Protein AF-A0A7X7EQG2-F1 (afdb_monomer_lite)

Foldseek 3Di:
DDDDDDDDPPDDPDDDPPDPPPPDDQLADPVLVVVQDAPPDAPVNNCVRGNAAPDDPDPQWGWHDDPQKIKIFGADPVRGTHKIWIAGNVVRDIDIPPPPDDDD

pLDDT: mean 84.67, std 19.02, range [42.72, 98.25]

Radius of gyration: 25.6 Å; chains: 1; bounding box: 85×48×46 Å

Secondary structure (DSSP, 8-state):
-------------------S---------HHHHHTS-TTT-BHHHHHHHH-S-SEEEETTEEEEEETTEEEEEEE-TTSBEEEEEEEETTT--EEEESTT----

Sequence (104 aa):
MFKKMMSGCLGLSLSLIVSVLIGCQNKFTYQRFEMVQVGCADKEEVKMTLGNPSEKPFKDLWWYYDNDATAKIYFDEKDTVKAKKWIDERTGEITCEPEGWIEE

Structure (mmCIF, N/CA/C/O backbone):
data_AF-A0A7X7EQG2-F1
#
_entry.id   AF-A0A7X7EQG2-F1
#
loop_
_atom_site.group_PDB
_atom_site.id
_atom_site.type_symbol
_atom_site.label_atom_id
_atom_site.label_alt_id
_atom_site.label_comp_id
_atom_site.label_asym_id
_atom_site.label_entity_id
_atom_site.label_seq_id
_atom_site.pdbx_PDB_ins_code
_atom_site.Cartn_x
_atom_site.Cartn_y
_atom_site.Cartn_z
_atom_site.occupancy
_atom_site.B_iso_or_equiv
_atom_site.auth_seq_id
_atom_site.auth_comp_id
_atom_site.auth_asym_id
_atom_site.auth_atom_id
_atom_site.pdbx_PDB_model_num
ATOM 1 N N . MET A 1 1 ? 72.033 -36.007 30.078 1.00 42.72 1 MET A N 1
ATOM 2 C CA . MET A 1 1 ? 71.961 -35.658 28.643 1.00 42.72 1 MET A CA 1
ATOM 3 C C . MET A 1 1 ? 70.606 -36.132 28.116 1.00 42.72 1 MET A C 1
ATOM 5 O O . MET A 1 1 ? 70.487 -37.274 27.706 1.00 42.72 1 MET A O 1
ATOM 9 N N . PHE A 1 2 ? 69.564 -35.301 28.229 1.00 45.09 2 PHE A N 1
ATOM 10 C CA . PHE A 1 2 ? 68.220 -35.597 27.712 1.00 45.09 2 PHE A CA 1
ATOM 11 C C . PHE A 1 2 ? 67.943 -34.667 26.531 1.00 45.09 2 PHE A C 1
ATOM 13 O O . PHE A 1 2 ? 68.101 -33.454 26.633 1.00 45.09 2 PHE A O 1
ATOM 20 N N . LYS A 1 3 ? 67.619 -35.273 25.390 1.00 43.31 3 LYS A N 1
ATOM 21 C CA . LYS A 1 3 ? 67.420 -34.646 24.083 1.00 43.31 3 LYS A CA 1
ATOM 22 C C . LYS A 1 3 ? 65.983 -34.931 23.635 1.00 43.31 3 LYS A C 1
ATOM 24 O O . LYS A 1 3 ? 65.515 -36.045 23.851 1.00 43.31 3 LYS A O 1
ATOM 29 N N . LYS A 1 4 ? 65.405 -33.957 22.916 1.00 47.53 4 LYS A N 1
ATOM 30 C CA . LYS A 1 4 ? 64.096 -33.884 22.215 1.00 47.53 4 LYS A CA 1
ATOM 31 C C . LYS A 1 4 ? 63.017 -33.129 23.009 1.00 47.53 4 LYS A C 1
ATOM 33 O O . LYS A 1 4 ? 62.570 -33.632 24.025 1.00 47.53 4 LYS A O 1
ATOM 38 N N . MET A 1 5 ? 62.690 -31.860 22.735 1.00 45.56 5 MET A N 1
ATOM 39 C CA . MET A 1 5 ? 62.362 -31.101 21.501 1.00 45.56 5 MET A CA 1
ATOM 40 C C . MET A 1 5 ? 60.855 -31.110 21.194 1.00 45.56 5 MET A C 1
ATOM 42 O O . MET A 1 5 ? 60.230 -32.160 21.095 1.00 45.56 5 MET A O 1
ATOM 46 N N . MET A 1 6 ? 60.334 -29.884 21.091 1.00 52.78 6 MET A N 1
ATOM 47 C CA . MET A 1 6 ? 58.953 -29.450 20.878 1.00 52.78 6 MET A CA 1
ATOM 48 C C . MET A 1 6 ? 58.232 -30.096 19.683 1.00 52.78 6 MET A C 1
ATOM 50 O O . MET A 1 6 ? 58.774 -30.218 18.588 1.00 52.78 6 MET A O 1
ATOM 54 N N . SER A 1 7 ? 56.947 -30.372 19.886 1.00 53.34 7 SER A N 1
ATOM 55 C CA . SER A 1 7 ? 55.858 -30.352 18.897 1.00 53.34 7 SER A CA 1
ATOM 56 C C . SER A 1 7 ? 54.616 -29.999 19.718 1.00 53.34 7 SER A C 1
ATOM 58 O O . SER A 1 7 ? 54.306 -30.700 20.668 1.00 53.34 7 SER A O 1
ATOM 60 N N . GLY A 1 8 ? 53.962 -28.852 19.568 1.00 48.72 8 GLY A N 1
ATOM 61 C CA . GLY A 1 8 ? 53.531 -28.250 18.313 1.00 48.72 8 GLY A CA 1
ATOM 62 C C . GLY A 1 8 ? 52.018 -28.433 18.156 1.00 48.72 8 GLY A C 1
ATOM 63 O O . GLY A 1 8 ? 51.572 -28.853 17.101 1.00 48.72 8 GLY A O 1
ATOM 64 N N . CYS A 1 9 ? 51.227 -28.163 19.202 1.00 48.03 9 CYS A N 1
ATOM 65 C CA . CYS A 1 9 ? 49.764 -28.134 19.110 1.00 48.03 9 CYS A CA 1
ATOM 66 C C . CYS A 1 9 ? 49.297 -26.713 18.764 1.00 48.03 9 CYS A C 1
ATOM 68 O O . CYS A 1 9 ? 48.709 -26.018 19.586 1.00 48.03 9 CYS A O 1
ATOM 70 N N . LEU A 1 10 ? 49.587 -26.273 17.537 1.00 54.03 10 LEU A N 1
ATOM 71 C CA . LEU A 1 10 ? 48.861 -25.182 16.880 1.00 54.03 10 LEU A CA 1
ATOM 72 C C . LEU A 1 10 ? 47.525 -25.760 16.393 1.00 54.03 10 LEU A C 1
ATOM 74 O O . LEU A 1 10 ? 47.373 -26.159 15.241 1.00 54.03 10 LEU A O 1
ATOM 78 N N . GLY A 1 11 ? 46.589 -25.907 17.331 1.00 54.28 11 GLY A N 1
ATOM 79 C CA . GLY A 1 11 ? 45.231 -26.365 17.068 1.00 54.28 11 GLY A CA 1
ATOM 80 C C . GLY A 1 11 ? 44.376 -25.226 16.521 1.00 54.28 11 GLY A C 1
ATOM 81 O O . GLY A 1 11 ? 44.176 -24.222 17.198 1.00 54.28 11 GLY A O 1
ATOM 82 N N . LEU A 1 12 ? 43.904 -25.406 15.289 1.00 54.03 12 LEU A N 1
ATOM 83 C CA . LEU A 1 12 ? 42.953 -24.571 14.562 1.00 54.03 12 LEU A CA 1
ATOM 84 C C . LEU A 1 12 ? 41.761 -24.105 15.422 1.00 54.03 12 LEU A C 1
ATOM 86 O O . LEU A 1 12 ? 40.986 -24.924 15.906 1.00 54.03 12 LEU A O 1
ATOM 90 N N . SER A 1 13 ? 41.514 -22.797 15.451 1.00 53.19 13 SER A N 1
ATOM 91 C CA . SER A 1 13 ? 40.184 -22.220 15.697 1.00 53.19 13 SER A CA 1
ATOM 92 C C . SER A 1 13 ? 39.869 -21.152 14.645 1.00 53.19 13 SER A C 1
ATOM 94 O O . SER A 1 13 ? 39.537 -20.007 14.929 1.00 53.19 13 SER A O 1
ATOM 96 N N . LEU A 1 14 ? 39.993 -21.553 13.380 1.00 62.56 14 LEU A N 1
ATOM 97 C CA . LEU A 1 14 ? 39.385 -20.872 12.244 1.00 62.56 14 LEU A CA 1
ATOM 98 C C . LEU A 1 14 ? 38.012 -21.514 12.018 1.00 62.56 14 LEU A C 1
ATOM 100 O O . LEU A 1 14 ? 37.985 -22.668 11.599 1.00 62.56 14 LEU A O 1
ATOM 104 N N . SER A 1 15 ? 36.906 -20.810 12.295 1.00 53.28 15 SER A N 1
ATOM 105 C CA . SER A 1 15 ? 35.675 -20.868 11.476 1.00 53.28 15 SER A CA 1
ATOM 106 C C . SER A 1 15 ? 34.533 -19.979 11.984 1.00 53.28 15 SER A C 1
ATOM 108 O O . SER A 1 15 ? 34.056 -20.126 13.103 1.00 53.28 15 SER A O 1
ATOM 110 N N . LEU A 1 16 ? 34.046 -19.160 11.046 1.00 56.12 16 LEU A N 1
ATOM 111 C CA . LEU A 1 16 ? 32.666 -18.695 10.869 1.00 56.12 16 LEU A CA 1
ATOM 112 C C . LEU A 1 16 ? 32.063 -17.740 11.914 1.00 56.12 16 LEU A C 1
ATOM 114 O O . LEU A 1 16 ? 31.174 -18.091 12.682 1.00 56.12 16 LEU A O 1
ATOM 118 N N . ILE A 1 17 ? 32.395 -16.455 11.774 1.00 56.59 17 ILE A N 1
ATOM 119 C CA . ILE A 1 17 ? 31.393 -15.387 11.917 1.00 56.59 17 ILE A CA 1
ATOM 120 C C . ILE A 1 17 ? 31.129 -14.860 10.503 1.00 56.59 17 ILE A C 1
ATOM 122 O O . ILE A 1 17 ? 31.650 -13.833 10.082 1.00 56.59 17 ILE A O 1
ATOM 126 N N . VAL A 1 18 ? 30.386 -15.636 9.718 1.00 60.16 18 VAL A N 1
ATOM 127 C CA . VAL A 1 18 ? 29.826 -15.205 8.432 1.00 60.16 18 VAL A CA 1
ATOM 128 C C . VAL A 1 18 ? 28.318 -15.349 8.575 1.00 60.16 18 VAL A C 1
ATOM 130 O O . VAL A 1 18 ? 27.864 -16.417 8.980 1.00 60.16 18 VAL A O 1
ATOM 133 N N . SER A 1 19 ? 27.581 -14.292 8.212 1.00 52.56 19 SER A N 1
ATOM 134 C CA . SER A 1 19 ? 26.112 -14.210 8.028 1.00 52.56 19 SER A CA 1
ATOM 135 C C . SER A 1 19 ? 25.327 -13.312 9.003 1.00 52.56 19 SER A C 1
ATOM 137 O O . SER A 1 19 ? 24.279 -13.708 9.494 1.00 52.56 19 SER A O 1
ATOM 139 N N . VAL A 1 20 ? 25.750 -12.058 9.216 1.00 51.88 20 VAL A N 1
ATOM 140 C CA . VAL A 1 20 ? 24.811 -10.973 9.619 1.00 51.88 20 VAL A CA 1
ATOM 141 C C . VAL A 1 20 ? 24.864 -9.806 8.622 1.00 51.88 20 VAL A C 1
ATOM 143 O O . VAL A 1 20 ? 24.696 -8.643 8.960 1.00 51.88 20 VAL A O 1
ATOM 146 N N . LEU A 1 21 ? 25.122 -10.129 7.354 1.00 48.31 21 LEU A N 1
ATOM 147 C CA . LEU A 1 21 ? 25.011 -9.201 6.227 1.00 48.31 21 LEU A CA 1
ATOM 148 C C . LEU A 1 21 ? 24.022 -9.738 5.187 1.00 48.31 21 LEU A C 1
ATOM 150 O O . LEU A 1 21 ? 24.215 -9.561 3.988 1.00 48.31 21 LEU A O 1
ATOM 154 N N . ILE A 1 22 ? 22.929 -10.364 5.635 1.00 53.31 22 ILE A N 1
ATOM 155 C CA . ILE A 1 22 ? 21.700 -10.336 4.834 1.00 53.31 22 ILE A CA 1
ATOM 156 C C . ILE A 1 22 ? 21.164 -8.921 5.039 1.00 53.31 22 ILE A C 1
ATOM 158 O O . ILE A 1 22 ? 20.348 -8.662 5.921 1.00 53.31 22 ILE A O 1
ATOM 162 N N . GLY A 1 23 ? 21.801 -7.984 4.332 1.00 50.44 23 GLY A N 1
ATOM 163 C CA . GLY A 1 23 ? 21.489 -6.568 4.377 1.00 50.44 23 GLY A CA 1
ATOM 164 C C . GLY A 1 23 ? 19.996 -6.378 4.189 1.00 50.44 23 GLY A C 1
ATOM 165 O O . GLY A 1 23 ? 19.378 -7.167 3.479 1.00 50.44 23 GLY A O 1
ATOM 166 N N . CYS A 1 24 ? 19.457 -5.368 4.872 1.00 55.69 24 CYS A N 1
ATOM 167 C CA . CYS A 1 24 ? 18.097 -4.855 4.767 1.00 55.69 24 CYS A CA 1
ATOM 168 C C . CYS A 1 24 ? 17.546 -5.001 3.344 1.00 55.69 24 CYS A C 1
ATOM 170 O O . CYS A 1 24 ? 17.660 -4.091 2.526 1.00 55.69 24 CYS A O 1
ATOM 172 N N . GLN A 1 25 ? 16.989 -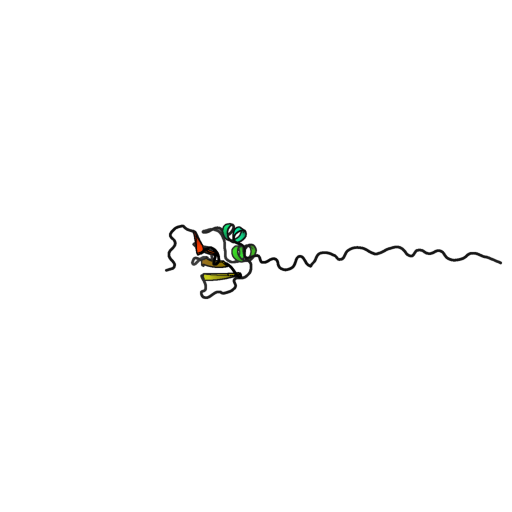6.169 3.035 1.00 65.38 25 GLN A N 1
ATOM 173 C CA . GLN A 1 25 ? 16.371 -6.411 1.750 1.00 65.38 25 GLN A CA 1
ATOM 174 C C . GLN A 1 25 ? 15.135 -5.523 1.737 1.00 65.38 25 GLN A C 1
ATOM 176 O O . GLN A 1 25 ? 14.392 -5.509 2.726 1.00 65.38 25 GLN A O 1
ATOM 181 N N . ASN A 1 26 ? 14.955 -4.741 0.671 1.00 76.38 26 ASN A N 1
ATOM 182 C CA . ASN A 1 26 ? 13.805 -3.858 0.561 1.00 76.38 26 ASN A CA 1
ATOM 183 C C . ASN A 1 26 ? 12.535 -4.714 0.693 1.00 76.38 26 ASN A C 1
ATOM 185 O O . ASN A 1 26 ? 12.269 -5.579 -0.141 1.00 76.38 26 ASN A O 1
ATOM 189 N N . LYS A 1 27 ? 11.802 -4.544 1.799 1.00 87.25 27 LYS A N 1
ATOM 190 C CA . LYS A 1 27 ? 10.558 -5.282 2.051 1.00 87.25 27 LYS A CA 1
ATOM 191 C C . LYS A 1 27 ? 9.428 -4.780 1.156 1.00 87.25 27 LYS A C 1
ATOM 193 O O . LYS A 1 27 ? 8.419 -5.464 1.022 1.00 87.25 27 LYS A O 1
ATOM 198 N N . PHE A 1 28 ? 9.577 -3.606 0.558 1.00 94.50 28 PHE A N 1
ATOM 199 C CA . PHE A 1 28 ? 8.571 -3.050 -0.316 1.00 94.50 28 PHE A CA 1
ATOM 200 C C . PHE A 1 28 ? 8.709 -3.653 -1.722 1.00 94.50 28 PHE A C 1
ATOM 202 O O . PHE A 1 28 ? 9.548 -3.240 -2.513 1.00 94.50 28 PHE A O 1
ATOM 209 N N . THR A 1 29 ? 7.913 -4.687 -2.005 1.00 95.31 29 THR A N 1
ATOM 210 C CA . THR A 1 29 ? 7.807 -5.339 -3.321 1.00 95.31 29 THR A CA 1
ATOM 211 C C . THR A 1 29 ? 6.341 -5.627 -3.645 1.00 95.31 29 THR A C 1
ATOM 213 O O . THR A 1 29 ? 5.539 -5.802 -2.725 1.00 95.31 29 THR A O 1
ATOM 216 N N . TYR A 1 30 ? 5.988 -5.744 -4.933 1.00 95.75 30 TYR A N 1
ATOM 217 C CA . TYR A 1 30 ? 4.611 -6.048 -5.357 1.00 95.75 30 TYR A CA 1
ATOM 218 C C . TYR A 1 30 ? 4.075 -7.343 -4.727 1.00 95.75 30 TYR A C 1
ATOM 220 O O . TYR A 1 30 ? 2.999 -7.361 -4.142 1.00 95.75 30 TYR A O 1
ATOM 228 N N . GLN A 1 31 ? 4.885 -8.403 -4.725 1.00 95.88 31 GLN A N 1
ATOM 229 C CA . GLN A 1 31 ? 4.521 -9.691 -4.122 1.00 95.88 31 GLN A CA 1
ATOM 230 C C . GLN A 1 31 ? 4.162 -9.560 -2.634 1.00 95.88 31 GLN A C 1
ATOM 232 O O . GLN A 1 31 ? 3.227 -10.192 -2.156 1.00 95.88 31 GLN A O 1
ATOM 237 N N . ARG A 1 32 ? 4.891 -8.727 -1.880 1.00 96.94 32 ARG A N 1
ATOM 238 C CA . ARG A 1 32 ? 4.585 -8.469 -0.465 1.00 96.94 32 ARG A CA 1
ATOM 239 C C . ARG A 1 32 ? 3.380 -7.542 -0.305 1.00 96.94 32 ARG A C 1
ATOM 241 O O . ARG A 1 32 ? 2.640 -7.684 0.660 1.00 96.94 32 ARG A O 1
ATOM 248 N N . PHE A 1 33 ? 3.150 -6.630 -1.245 1.00 97.44 33 PHE A N 1
ATOM 249 C CA . PHE A 1 33 ? 1.935 -5.815 -1.295 1.00 97.44 33 PHE A CA 1
ATOM 250 C C . PHE A 1 33 ? 0.678 -6.669 -1.494 1.00 97.44 33 PHE A C 1
ATOM 252 O O . PHE A 1 33 ? -0.322 -6.459 -0.803 1.00 97.44 33 PHE A O 1
ATOM 259 N N . GLU A 1 34 ? 0.728 -7.684 -2.355 1.00 97.31 34 GLU A N 1
ATOM 260 C CA . GLU A 1 34 ? -0.381 -8.627 -2.536 1.00 97.31 34 GLU A CA 1
ATOM 261 C C . GLU A 1 34 ? -0.706 -9.394 -1.246 1.00 97.31 34 GLU A C 1
ATOM 263 O O . GLU A 1 34 ? -1.875 -9.620 -0.944 1.00 97.31 34 GLU A O 1
ATOM 268 N N . MET A 1 35 ? 0.302 -9.700 -0.421 1.00 97.56 35 MET A N 1
ATOM 269 C CA . MET A 1 35 ? 0.106 -10.384 0.864 1.00 97.56 35 MET A CA 1
ATOM 270 C C . MET A 1 35 ? -0.646 -9.549 1.913 1.00 97.56 35 MET A C 1
ATOM 272 O O . MET A 1 35 ? -1.160 -10.119 2.875 1.00 97.56 35 MET A O 1
ATOM 276 N N . VAL A 1 36 ? -0.716 -8.221 1.767 1.00 97.81 36 VAL A N 1
ATOM 277 C CA . VAL A 1 36 ? -1.483 -7.366 2.685 1.00 97.81 36 VAL A CA 1
ATOM 278 C C . VAL A 1 36 ? -2.976 -7.578 2.439 1.00 97.81 36 VAL A C 1
ATOM 280 O O . VAL A 1 36 ? -3.501 -7.184 1.398 1.00 97.81 36 VAL A O 1
ATOM 283 N N . GLN A 1 37 ? -3.668 -8.189 3.400 1.00 97.38 37 GLN A N 1
ATOM 284 C CA . GLN A 1 37 ? -5.084 -8.532 3.268 1.00 97.38 37 GLN A CA 1
ATOM 285 C C . GLN A 1 37 ? -5.996 -7.372 3.674 1.00 97.38 37 GLN A C 1
ATOM 287 O O . GLN A 1 37 ? -5.996 -6.935 4.827 1.00 97.38 37 GLN A O 1
ATOM 292 N N . VAL A 1 38 ? -6.822 -6.913 2.734 1.00 97.69 38 VAL A N 1
ATOM 293 C CA . VAL A 1 38 ? -7.880 -5.934 3.005 1.00 97.69 38 VAL A CA 1
ATOM 294 C C . VAL A 1 38 ? -8.927 -6.541 3.947 1.00 97.69 38 VAL A C 1
ATOM 296 O O . VAL A 1 38 ? -9.352 -7.680 3.773 1.00 97.69 38 VAL A O 1
ATOM 299 N N . GLY A 1 39 ? -9.336 -5.778 4.957 1.00 96.62 39 GLY A N 1
ATOM 300 C CA . GLY A 1 39 ? -10.326 -6.149 5.967 1.00 96.62 39 GLY A CA 1
ATOM 301 C C . GLY A 1 39 ? -9.787 -6.998 7.121 1.00 96.62 39 GLY A C 1
ATOM 302 O O . GLY A 1 39 ? -10.547 -7.304 8.038 1.00 96.62 39 GLY A O 1
ATOM 303 N N . CYS A 1 40 ? -8.509 -7.388 7.094 1.00 94.56 40 CYS A N 1
ATOM 304 C CA . CYS A 1 40 ? -7.905 -8.222 8.137 1.00 94.56 40 CYS A CA 1
ATOM 305 C C . CYS A 1 40 ? -6.573 -7.675 8.643 1.00 94.56 40 CYS A C 1
ATOM 307 O O . CYS A 1 40 ? -6.370 -7.661 9.851 1.00 94.56 40 CYS A O 1
ATOM 309 N N . ALA A 1 41 ? -5.694 -7.223 7.742 1.00 95.75 41 ALA A N 1
ATOM 310 C CA . ALA A 1 41 ? -4.361 -6.792 8.132 1.00 95.75 41 ALA A CA 1
ATOM 311 C C . ALA A 1 41 ? -4.410 -5.502 8.960 1.00 95.75 41 ALA A C 1
ATOM 313 O O . ALA A 1 41 ? -5.048 -4.528 8.550 1.00 95.75 41 ALA A O 1
ATOM 314 N N . ASP A 1 42 ? -3.696 -5.466 10.080 1.00 98.06 42 ASP A N 1
ATOM 315 C CA . ASP A 1 42 ? -3.503 -4.246 10.862 1.00 98.06 42 ASP A CA 1
ATOM 316 C C . ASP A 1 42 ? -2.220 -3.484 10.473 1.00 98.06 42 ASP A C 1
ATOM 318 O O . ASP A 1 42 ? -1.407 -3.899 9.638 1.00 98.06 42 ASP A O 1
ATOM 322 N N . LYS A 1 43 ? -2.029 -2.312 11.086 1.00 98.00 43 LYS A N 1
ATOM 323 C CA . LYS A 1 43 ? -0.843 -1.465 10.884 1.00 98.00 43 LYS A CA 1
ATOM 324 C C . LYS A 1 43 ? 0.482 -2.172 11.164 1.00 98.00 43 LYS A C 1
ATOM 326 O O . LYS A 1 43 ? 1.481 -1.851 10.518 1.00 98.00 43 LYS A O 1
ATOM 331 N N . GLU A 1 44 ? 0.539 -3.059 12.147 1.00 97.69 44 GLU A N 1
ATOM 332 C CA . GLU A 1 44 ? 1.779 -3.739 12.496 1.00 97.69 44 GLU A CA 1
ATOM 333 C C . GLU A 1 44 ? 2.073 -4.876 11.517 1.00 97.69 44 GLU A C 1
ATOM 335 O O . GLU A 1 44 ? 3.195 -4.972 11.022 1.00 97.69 44 GLU A O 1
ATOM 340 N N . GLU A 1 45 ? 1.064 -5.649 11.124 1.00 97.75 45 GLU A N 1
ATOM 341 C CA . GLU A 1 45 ? 1.175 -6.668 10.076 1.00 97.75 45 GLU A CA 1
ATOM 342 C C . GLU A 1 45 ? 1.609 -6.064 8.734 1.00 97.75 45 GLU A C 1
ATOM 344 O O . GLU A 1 45 ? 2.493 -6.607 8.058 1.00 97.75 45 GLU A O 1
ATOM 349 N N . VAL A 1 46 ? 1.078 -4.889 8.374 1.00 97.81 46 VAL A N 1
ATOM 350 C CA . VAL A 1 46 ? 1.520 -4.144 7.185 1.00 97.81 46 VAL A CA 1
ATOM 351 C C . VAL A 1 46 ? 3.005 -3.790 7.289 1.00 97.81 46 VAL A C 1
ATOM 353 O O . VAL A 1 46 ? 3.745 -4.010 6.330 1.00 97.81 46 VAL A O 1
ATOM 356 N N . LYS A 1 47 ? 3.497 -3.324 8.447 1.00 96.94 47 LYS A N 1
ATOM 357 C CA . LYS A 1 47 ? 4.938 -3.057 8.624 1.00 96.94 47 LYS A CA 1
ATOM 358 C C . LYS A 1 47 ? 5.790 -4.317 8.599 1.00 96.94 47 LYS A C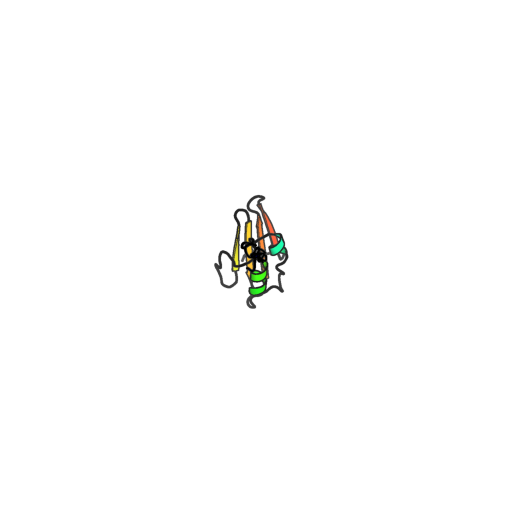 1
ATOM 360 O O . LYS A 1 47 ? 6.907 -4.301 8.075 1.00 96.94 47 LYS A O 1
ATOM 365 N N . MET A 1 48 ? 5.309 -5.412 9.181 1.00 95.62 48 MET A N 1
ATOM 366 C CA . MET A 1 48 ? 6.029 -6.682 9.141 1.00 95.62 48 MET A CA 1
ATOM 367 C C . MET A 1 48 ? 6.211 -7.146 7.692 1.00 95.62 48 MET A C 1
ATOM 369 O O . MET A 1 48 ? 7.306 -7.603 7.331 1.00 95.62 48 MET A O 1
ATOM 373 N N . THR A 1 49 ? 5.179 -6.931 6.872 1.00 96.31 49 THR A N 1
ATOM 374 C CA . THR A 1 49 ? 5.097 -7.332 5.465 1.00 96.31 49 THR A CA 1
ATOM 375 C C . THR A 1 49 ? 5.891 -6.411 4.536 1.00 96.31 49 THR A C 1
ATOM 377 O O . THR A 1 49 ? 6.800 -6.894 3.856 1.00 96.31 49 THR A O 1
ATOM 380 N N . LEU A 1 50 ? 5.599 -5.106 4.547 1.00 96.38 50 LEU A N 1
ATOM 381 C CA . LEU A 1 50 ? 6.125 -4.090 3.620 1.00 96.38 50 LEU A CA 1
ATOM 382 C C . LEU A 1 50 ? 7.295 -3.272 4.170 1.00 96.38 50 LEU A C 1
ATOM 384 O O . LEU A 1 50 ? 7.975 -2.581 3.418 1.00 96.38 50 LEU A O 1
ATOM 388 N N . GLY A 1 51 ? 7.561 -3.351 5.471 1.00 95.50 51 GLY A N 1
ATOM 389 C CA . GLY A 1 51 ? 8.492 -2.453 6.146 1.00 95.50 51 GLY A CA 1
ATOM 390 C C . GLY A 1 51 ? 7.837 -1.142 6.580 1.00 95.50 51 GLY A C 1
ATOM 391 O O . GLY A 1 51 ? 6.613 -0.987 6.589 1.00 95.50 51 GLY A O 1
ATOM 392 N N . ASN A 1 52 ? 8.669 -0.189 6.994 1.00 96.06 52 ASN A N 1
ATOM 393 C CA . ASN A 1 52 ? 8.179 1.124 7.399 1.00 96.06 52 ASN A CA 1
ATOM 394 C C . ASN A 1 52 ? 7.701 1.907 6.168 1.00 96.06 52 ASN A C 1
ATOM 396 O O . ASN A 1 52 ? 8.382 1.863 5.146 1.00 96.06 52 ASN A O 1
ATOM 400 N N . PRO A 1 53 ? 6.574 2.631 6.259 1.00 97.25 53 PRO A N 1
ATOM 401 C CA . PRO A 1 53 ? 6.151 3.503 5.175 1.00 97.25 53 PRO A CA 1
ATOM 402 C C . PRO A 1 53 ? 7.139 4.654 5.004 1.00 97.25 53 PRO A C 1
ATOM 404 O O . PRO A 1 53 ? 7.703 5.147 5.987 1.00 97.25 53 PRO A O 1
ATOM 407 N N . SER A 1 54 ? 7.303 5.086 3.759 1.00 97.19 54 SER A N 1
ATOM 408 C CA . SER A 1 54 ? 8.107 6.250 3.402 1.00 97.19 54 SER A CA 1
ATOM 409 C C . SER A 1 54 ? 7.470 7.527 3.948 1.00 97.19 54 SER A C 1
ATOM 411 O O . SER A 1 54 ? 8.160 8.363 4.525 1.00 97.19 54 SER A O 1
ATOM 413 N N . GLU A 1 55 ? 6.140 7.640 3.841 1.00 97.50 55 GLU A N 1
ATOM 414 C CA . GLU A 1 55 ? 5.381 8.787 4.342 1.00 97.50 55 GLU A CA 1
ATOM 415 C C . GLU A 1 55 ? 4.054 8.376 4.994 1.00 97.50 55 GLU A C 1
ATOM 417 O O . GLU A 1 55 ? 3.483 7.315 4.732 1.00 97.50 55 GLU A O 1
ATOM 422 N N . LYS A 1 56 ? 3.555 9.244 5.879 1.00 97.25 56 LYS A N 1
ATOM 423 C CA . LYS A 1 56 ? 2.266 9.097 6.571 1.00 97.25 56 LYS A CA 1
ATOM 424 C C . LYS A 1 56 ? 1.520 10.433 6.530 1.00 97.25 56 LYS A C 1
ATOM 426 O O . LYS A 1 56 ? 1.469 11.116 7.555 1.00 97.25 56 LYS A O 1
ATOM 431 N N . PRO A 1 57 ? 1.010 10.853 5.359 1.00 95.12 57 PRO A N 1
ATOM 432 C CA . PRO A 1 57 ? 0.370 12.162 5.212 1.00 95.12 57 PRO A CA 1
ATOM 433 C C . PRO A 1 57 ? -0.854 12.322 6.124 1.00 95.12 57 PRO A C 1
ATOM 435 O O . PRO A 1 57 ? -1.128 13.423 6.597 1.00 95.12 57 PRO A O 1
ATOM 438 N N . PHE A 1 58 ? -1.546 11.218 6.430 1.00 94.88 58 PHE A N 1
ATOM 439 C CA . PHE A 1 58 ? -2.679 11.182 7.353 1.00 94.88 58 PHE A CA 1
ATOM 440 C C . PHE A 1 58 ? -2.567 9.997 8.319 1.00 94.88 58 PHE A C 1
ATOM 442 O O . PHE A 1 58 ? -1.768 9.077 8.128 1.00 94.88 58 PHE A O 1
ATOM 449 N N . LYS A 1 59 ? -3.382 10.003 9.383 1.00 95.38 59 LYS A N 1
ATOM 450 C CA . LYS A 1 59 ? -3.397 8.917 10.381 1.00 95.38 59 LYS A CA 1
ATOM 451 C C . LYS A 1 59 ? -3.794 7.573 9.756 1.00 95.38 59 LYS A C 1
ATOM 453 O O . LYS A 1 59 ? -3.301 6.530 10.197 1.00 95.38 59 LYS A O 1
ATOM 458 N N . ASP A 1 60 ? -4.675 7.605 8.766 1.00 96.81 60 ASP A N 1
ATOM 459 C CA . ASP A 1 60 ? -5.289 6.462 8.096 1.00 96.81 60 ASP A CA 1
ATOM 460 C C . ASP A 1 60 ? -4.723 6.206 6.690 1.00 96.81 60 ASP A C 1
ATOM 462 O O . ASP A 1 60 ? -5.267 5.385 5.959 1.00 96.81 60 ASP A O 1
ATOM 466 N N . LEU A 1 61 ? -3.619 6.861 6.313 1.00 97.62 61 LEU A N 1
ATOM 467 C CA . LEU A 1 61 ? -2.998 6.698 5.000 1.00 97.62 61 LEU A CA 1
ATOM 468 C C . LEU A 1 61 ? -1.481 6.603 5.104 1.00 97.62 61 LEU A C 1
ATOM 470 O O . LEU A 1 61 ? -0.820 7.526 5.583 1.00 97.62 61 LEU A O 1
ATOM 474 N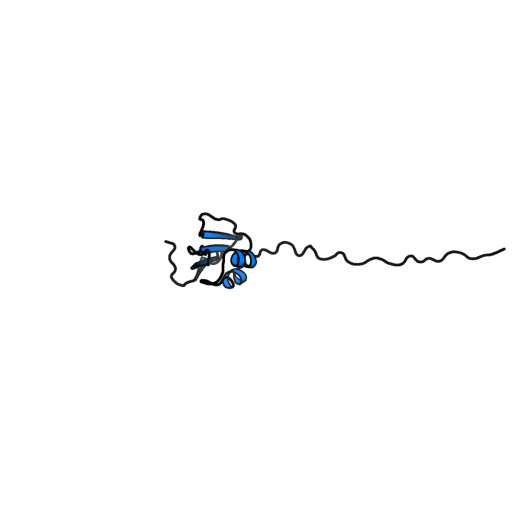 N . TRP A 1 62 ? -0.930 5.498 4.609 1.00 98.25 62 TRP A N 1
ATOM 475 C CA . TRP A 1 62 ? 0.510 5.280 4.498 1.00 98.25 62 TRP A CA 1
ATOM 476 C C . TRP A 1 62 ? 0.944 5.172 3.047 1.00 98.25 62 TRP A C 1
ATOM 478 O O . TRP A 1 62 ? 0.288 4.506 2.245 1.00 98.25 62 TRP A O 1
ATOM 488 N N . TRP A 1 63 ? 2.065 5.814 2.735 1.00 98.06 63 TRP A N 1
ATOM 489 C CA . TRP A 1 63 ? 2.670 5.844 1.411 1.00 98.06 63 TRP A CA 1
ATOM 490 C C . TRP A 1 63 ? 4.008 5.113 1.431 1.00 98.06 63 TRP A C 1
ATOM 492 O O . TRP A 1 63 ? 4.813 5.267 2.353 1.00 98.06 63 TRP A O 1
ATOM 502 N N . TYR A 1 64 ? 4.226 4.315 0.396 1.00 97.50 64 TYR A N 1
ATOM 503 C CA . TYR A 1 64 ? 5.437 3.553 0.155 1.00 97.50 64 TYR A CA 1
ATOM 504 C C . TYR A 1 64 ? 5.965 3.899 -1.230 1.00 97.50 64 TYR A C 1
ATOM 506 O O . TYR A 1 64 ? 5.189 3.970 -2.183 1.00 97.50 64 TYR A O 1
ATOM 514 N N . TYR A 1 65 ? 7.279 4.076 -1.314 1.00 94.81 65 TYR A N 1
ATOM 515 C CA . TYR A 1 65 ? 7.979 4.428 -2.542 1.00 94.81 65 TYR A CA 1
ATOM 516 C C . TYR A 1 65 ? 9.175 3.511 -2.751 1.00 94.81 65 TYR A C 1
ATOM 518 O O . TYR A 1 65 ? 9.947 3.266 -1.821 1.00 94.81 65 TYR A O 1
ATOM 526 N N . ASP A 1 66 ? 9.339 3.065 -3.985 1.00 93.19 66 ASP A N 1
ATOM 527 C CA . ASP A 1 66 ? 10.590 2.581 -4.558 1.00 93.19 66 ASP A CA 1
ATOM 528 C C . ASP A 1 66 ? 10.814 3.326 -5.881 1.00 93.19 66 ASP A C 1
ATOM 530 O O . ASP A 1 66 ? 9.916 4.016 -6.357 1.00 93.19 66 ASP A O 1
ATOM 534 N N . ASN A 1 67 ? 11.988 3.181 -6.493 1.00 89.44 67 ASN A N 1
ATOM 535 C CA . ASN A 1 67 ? 12.367 3.913 -7.708 1.00 89.44 67 ASN A CA 1
ATOM 536 C C . ASN A 1 67 ? 11.345 3.809 -8.855 1.00 89.44 67 ASN A C 1
ATOM 538 O O . ASN A 1 67 ? 11.267 4.721 -9.668 1.00 89.44 67 ASN A O 1
ATOM 542 N N . ASP A 1 68 ? 10.600 2.703 -8.913 1.00 94.25 68 ASP A N 1
ATOM 543 C CA . ASP A 1 68 ? 9.695 2.356 -10.010 1.00 94.25 68 ASP A CA 1
ATOM 544 C C . ASP A 1 68 ? 8.256 2.080 -9.534 1.00 94.25 68 ASP A C 1
ATOM 546 O O . ASP A 1 68 ? 7.426 1.605 -10.311 1.00 94.25 68 ASP A O 1
ATOM 550 N N . ALA A 1 69 ? 7.952 2.297 -8.251 1.00 96.19 69 ALA A N 1
ATOM 551 C CA . ALA A 1 69 ? 6.667 1.902 -7.691 1.00 96.19 69 ALA A CA 1
ATOM 552 C C . ALA A 1 69 ? 6.207 2.787 -6.539 1.00 96.19 69 ALA A C 1
ATOM 554 O O . ALA A 1 69 ? 6.957 3.081 -5.607 1.00 96.19 69 ALA A O 1
ATOM 555 N N . THR A 1 70 ? 4.911 3.078 -6.547 1.00 97.06 70 THR A N 1
ATOM 556 C CA . THR A 1 70 ? 4.216 3.735 -5.447 1.00 97.06 70 THR A CA 1
ATOM 557 C C . THR A 1 70 ? 3.123 2.813 -4.921 1.00 97.06 70 THR A C 1
ATOM 559 O O . THR A 1 70 ? 2.317 2.289 -5.690 1.00 97.06 70 THR A O 1
ATOM 562 N N . ALA A 1 71 ? 3.029 2.657 -3.599 1.00 97.62 71 ALA A N 1
ATOM 563 C CA . ALA A 1 71 ? 1.870 2.030 -2.975 1.00 97.62 71 ALA A CA 1
ATOM 564 C C . ALA A 1 71 ? 1.250 2.907 -1.893 1.00 97.62 71 ALA A C 1
ATOM 566 O O . ALA A 1 71 ? 1.936 3.598 -1.139 1.00 97.62 71 ALA A O 1
ATOM 567 N N . LYS A 1 72 ? -0.073 2.827 -1.792 1.00 97.94 72 LYS A N 1
ATOM 568 C CA . LYS A 1 72 ? -0.870 3.490 -0.766 1.00 97.94 72 LYS A CA 1
ATOM 569 C C . LYS A 1 72 ? -1.664 2.444 0.000 1.00 97.94 72 LYS A C 1
ATOM 571 O O . LYS A 1 72 ? -2.355 1.634 -0.615 1.00 97.94 72 LYS A O 1
ATOM 576 N N . ILE A 1 73 ? -1.582 2.478 1.326 1.00 98.25 73 ILE A N 1
ATOM 577 C CA . ILE A 1 73 ? -2.373 1.631 2.224 1.00 98.25 73 ILE A CA 1
ATOM 578 C C . ILE A 1 73 ? -3.301 2.533 3.031 1.00 98.25 73 ILE A C 1
ATOM 580 O O . ILE A 1 73 ? -2.837 3.430 3.739 1.00 98.25 73 ILE A O 1
ATOM 584 N N . TYR A 1 74 ? -4.601 2.288 2.910 1.00 97.69 74 TYR A N 1
ATOM 585 C CA . TYR A 1 74 ? -5.657 3.017 3.595 1.00 97.69 74 TYR A CA 1
ATOM 586 C C . TYR A 1 74 ? -6.177 2.178 4.754 1.00 97.69 74 TYR A C 1
ATOM 588 O O . TYR A 1 74 ? -6.454 0.989 4.590 1.00 97.69 74 TYR A O 1
ATOM 596 N N . PHE A 1 75 ? -6.370 2.808 5.904 1.00 97.62 75 PHE A N 1
ATOM 597 C CA . PHE A 1 75 ? -6.867 2.167 7.115 1.00 97.62 75 PHE A CA 1
ATOM 598 C C . PHE A 1 75 ? -8.270 2.671 7.468 1.00 97.62 75 PHE A C 1
ATOM 600 O O . PHE A 1 75 ? -8.665 3.780 7.102 1.00 97.62 75 P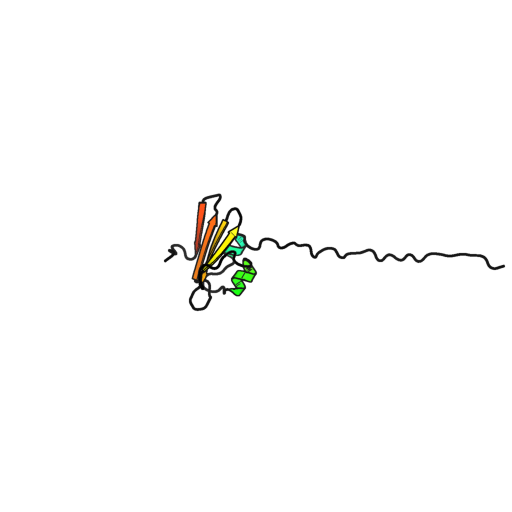HE A O 1
ATOM 607 N N . ASP A 1 76 ? -9.047 1.844 8.156 1.00 97.06 76 ASP A N 1
ATOM 608 C CA . ASP A 1 76 ? -10.299 2.250 8.786 1.00 97.06 76 ASP A CA 1
ATOM 609 C C . ASP A 1 76 ? -10.066 2.835 10.193 1.00 97.06 76 ASP A C 1
ATOM 611 O O . ASP A 1 76 ? -8.938 2.988 10.669 1.00 97.06 76 ASP A O 1
ATOM 615 N N . GLU A 1 77 ? -11.155 3.173 10.881 1.00 96.81 77 GLU A N 1
ATOM 616 C CA . GLU A 1 77 ? -11.123 3.711 12.246 1.00 96.81 77 GLU A CA 1
ATOM 617 C C . GLU A 1 77 ? -10.579 2.719 13.288 1.00 96.81 77 GLU A C 1
ATOM 619 O O . GLU A 1 77 ? -10.210 3.126 14.392 1.00 96.81 77 GLU A O 1
ATOM 624 N N . LYS A 1 78 ? -10.522 1.427 12.946 1.00 97.12 78 LYS A N 1
ATOM 625 C CA . LYS A 1 78 ? -9.996 0.343 13.783 1.00 97.12 78 LYS A CA 1
ATOM 626 C C . LYS A 1 78 ? -8.544 0.008 13.442 1.00 97.12 78 LYS A C 1
ATOM 628 O O . LYS A 1 78 ? -8.040 -1.008 13.910 1.00 97.12 78 LYS A O 1
ATOM 633 N N . ASP A 1 79 ? -7.877 0.845 12.645 1.00 97.44 79 ASP A N 1
ATOM 634 C CA . ASP A 1 79 ? -6.506 0.642 12.172 1.00 97.44 79 ASP A CA 1
ATOM 635 C C . ASP A 1 79 ? -6.313 -0.655 11.353 1.00 97.44 79 ASP A C 1
ATOM 637 O O . ASP A 1 79 ? -5.197 -1.168 11.244 1.00 97.44 79 ASP A O 1
ATOM 641 N N . THR A 1 80 ? -7.387 -1.152 10.731 1.00 97.94 80 THR A N 1
ATOM 642 C CA . THR A 1 80 ? -7.376 -2.292 9.801 1.00 97.94 80 THR A CA 1
ATOM 643 C C . THR A 1 80 ? -7.342 -1.785 8.360 1.00 97.94 80 THR A C 1
ATOM 645 O O . THR A 1 80 ? -7.924 -0.746 8.050 1.00 97.94 80 THR A O 1
ATOM 648 N N . VAL A 1 81 ? -6.651 -2.479 7.453 1.00 98.00 81 VAL A N 1
ATOM 649 C CA . VAL A 1 81 ? -6.564 -2.085 6.038 1.00 98.00 81 VAL A CA 1
ATOM 650 C C . VAL A 1 81 ? -7.956 -2.106 5.402 1.00 98.00 81 VAL A C 1
ATOM 652 O O . VAL A 1 81 ? -8.555 -3.167 5.274 1.00 98.00 81 VAL A O 1
ATOM 655 N N . LYS A 1 82 ? -8.458 -0.950 4.954 1.00 97.44 82 LYS A N 1
ATOM 656 C CA . LYS A 1 82 ? -9.742 -0.827 4.233 1.00 97.44 82 LYS A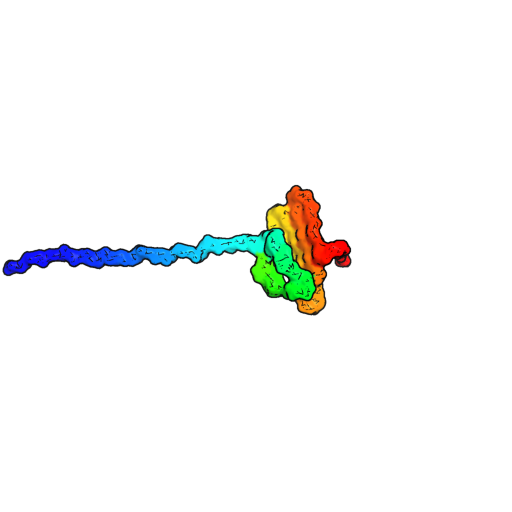 CA 1
ATOM 657 C C . LYS A 1 82 ? -9.584 -0.852 2.717 1.00 97.44 82 LYS A C 1
ATOM 659 O O . LYS A 1 82 ? -10.485 -1.299 2.017 1.00 97.44 82 LYS A O 1
ATOM 664 N N . ALA A 1 83 ? -8.445 -0.370 2.223 1.00 98.06 83 ALA A N 1
ATOM 665 C CA . ALA A 1 83 ? -8.105 -0.385 0.810 1.00 98.06 83 ALA A CA 1
ATOM 666 C C . ALA A 1 83 ? -6.589 -0.309 0.620 1.00 98.06 83 ALA A C 1
ATOM 668 O O . ALA A 1 83 ? -5.858 0.194 1.478 1.00 98.06 83 ALA A O 1
ATOM 669 N N . LYS A 1 84 ? -6.110 -0.767 -0.530 1.00 97.88 84 LYS A N 1
ATOM 670 C CA . LYS A 1 84 ? -4.720 -0.622 -0.952 1.00 97.88 84 LYS A CA 1
ATOM 671 C C . LYS A 1 84 ? -4.640 -0.351 -2.449 1.00 97.88 84 LYS A C 1
ATOM 673 O O . LYS A 1 84 ? -5.477 -0.808 -3.224 1.00 97.88 84 LYS A O 1
ATOM 678 N N . LYS A 1 85 ? -3.618 0.395 -2.851 1.00 97.75 85 LYS A N 1
ATOM 679 C CA . LYS A 1 85 ? -3.349 0.754 -4.243 1.00 97.75 85 LYS A CA 1
ATOM 680 C C . LYS A 1 85 ? -1.871 0.581 -4.545 1.00 97.75 85 LYS A C 1
ATOM 682 O O . LYS A 1 85 ? -1.046 1.043 -3.762 1.00 97.75 85 LYS A O 1
ATOM 687 N N . TRP A 1 86 ? -1.563 -0.033 -5.676 1.00 97.50 86 TRP A N 1
ATOM 688 C CA . TRP A 1 86 ? -0.227 -0.128 -6.252 1.00 97.50 86 TRP A CA 1
ATOM 689 C C . TRP A 1 86 ? -0.208 0.564 -7.608 1.00 97.50 86 TRP A C 1
ATOM 691 O O . TRP A 1 86 ? -1.152 0.431 -8.388 1.00 97.50 86 TRP A O 1
ATOM 701 N N . ILE A 1 87 ? 0.864 1.295 -7.877 1.00 97.31 87 ILE A N 1
ATOM 702 C CA . ILE A 1 87 ? 1.135 1.968 -9.141 1.00 97.31 87 ILE A CA 1
ATOM 703 C C . ILE A 1 87 ? 2.546 1.557 -9.554 1.00 97.31 87 ILE A C 1
ATOM 705 O O . ILE A 1 87 ? 3.503 1.872 -8.847 1.00 97.31 87 ILE A O 1
ATOM 709 N N . ASP A 1 88 ? 2.663 0.852 -10.676 1.00 96.81 88 ASP A N 1
ATOM 710 C CA . ASP A 1 88 ? 3.944 0.624 -11.345 1.00 96.81 88 ASP A CA 1
ATOM 711 C C . ASP A 1 88 ? 4.231 1.835 -12.238 1.00 96.81 88 ASP A C 1
ATOM 713 O O . ASP A 1 88 ? 3.516 2.103 -13.205 1.00 96.81 88 ASP 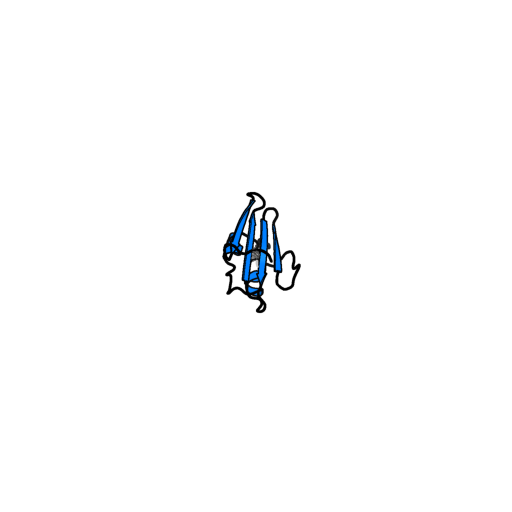A O 1
ATOM 717 N N . GLU A 1 89 ? 5.253 2.613 -11.894 1.00 95.81 89 GLU A N 1
ATOM 718 C CA . GLU A 1 89 ? 5.572 3.863 -12.590 1.00 95.81 89 GLU A CA 1
ATOM 719 C C . GLU A 1 89 ? 6.255 3.624 -13.942 1.00 95.81 89 GLU A C 1
ATOM 721 O O . GLU A 1 89 ? 6.279 4.516 -14.792 1.00 95.81 89 GLU A O 1
ATOM 726 N N . ARG A 1 90 ? 6.772 2.413 -14.183 1.00 95.06 90 ARG A N 1
ATOM 727 C CA . ARG A 1 90 ? 7.398 2.047 -15.457 1.00 95.06 90 ARG A CA 1
ATOM 728 C C . ARG A 1 90 ? 6.377 1.644 -16.500 1.00 95.06 90 ARG A C 1
ATOM 730 O O . ARG A 1 90 ? 6.535 2.001 -17.667 1.00 95.06 90 ARG A O 1
ATOM 737 N N . THR A 1 91 ? 5.382 0.854 -16.109 1.00 95.88 91 THR A N 1
ATOM 738 C CA . THR A 1 91 ? 4.345 0.357 -17.025 1.00 95.88 91 THR A CA 1
ATOM 739 C C . THR A 1 91 ? 3.102 1.242 -17.028 1.00 95.88 91 THR A C 1
ATOM 741 O O . THR A 1 91 ? 2.356 1.244 -18.006 1.00 95.88 91 THR A O 1
ATOM 744 N N . GLY A 1 92 ? 2.887 2.016 -15.961 1.00 94.81 92 GLY A N 1
ATOM 745 C CA . GLY A 1 92 ? 1.647 2.746 -15.712 1.00 94.81 92 GLY A CA 1
ATOM 746 C C . GLY A 1 92 ? 0.506 1.849 -15.224 1.00 94.81 92 GLY A C 1
ATOM 747 O O . GLY A 1 92 ? -0.634 2.311 -15.150 1.00 94.81 92 GLY A O 1
ATOM 748 N N . GLU A 1 93 ? 0.774 0.577 -14.916 1.00 95.50 93 GLU A N 1
ATOM 749 C CA . GLU A 1 93 ? -0.232 -0.349 -14.401 1.00 95.50 93 GLU A CA 1
ATOM 750 C C . GLU A 1 93 ? -0.650 0.035 -12.980 1.00 95.50 93 GLU A C 1
ATOM 752 O O . GLU A 1 93 ? 0.169 0.362 -12.118 1.00 95.50 93 GLU A O 1
ATOM 757 N N . ILE A 1 94 ? -1.958 -0.021 -12.729 1.00 95.38 94 ILE A N 1
ATOM 758 C CA . ILE A 1 94 ? -2.551 0.315 -11.437 1.00 95.38 94 ILE A CA 1
ATOM 759 C C . ILE A 1 94 ? -3.347 -0.887 -10.946 1.00 95.38 94 ILE A C 1
ATOM 761 O O . ILE A 1 94 ? -4.223 -1.387 -11.647 1.00 95.38 94 ILE A O 1
ATOM 765 N N . THR A 1 95 ? -3.069 -1.318 -9.718 1.00 95.62 95 THR A N 1
ATOM 766 C CA . THR A 1 95 ? -3.854 -2.334 -9.006 1.00 95.62 95 THR A CA 1
ATOM 767 C C . THR A 1 95 ? -4.511 -1.688 -7.792 1.00 95.62 95 THR A C 1
ATOM 769 O O . THR A 1 95 ? -3.828 -1.047 -6.994 1.00 95.62 95 THR A O 1
ATOM 772 N N . CYS A 1 96 ? -5.821 -1.865 -7.631 1.00 95.50 96 CYS A N 1
ATOM 773 C CA . CYS A 1 96 ? -6.581 -1.371 -6.482 1.00 95.50 96 CYS A CA 1
ATOM 774 C C . CYS A 1 96 ? -7.369 -2.518 -5.849 1.00 95.50 96 CYS A C 1
ATOM 776 O O . CYS A 1 96 ? -8.025 -3.277 -6.559 1.00 95.50 96 CYS A O 1
ATOM 778 N N . GLU A 1 97 ? -7.358 -2.592 -4.522 1.00 96.19 97 GLU A N 1
ATOM 779 C CA . GLU A 1 97 ? -8.208 -3.500 -3.754 1.00 96.19 97 GLU A CA 1
ATOM 780 C C . GLU A 1 97 ? -8.912 -2.724 -2.625 1.00 96.19 97 GLU A C 1
ATOM 782 O O . GLU A 1 97 ? -8.222 -2.061 -1.848 1.00 96.19 97 GLU A O 1
ATOM 787 N N . PRO A 1 98 ? -10.250 -2.803 -2.495 1.00 95.00 98 PRO A N 1
ATOM 788 C CA . PRO A 1 98 ? -11.165 -3.491 -3.409 1.00 95.00 98 PRO A CA 1
ATOM 789 C C . PRO A 1 98 ? -11.189 -2.846 -4.806 1.00 95.00 98 PRO A C 1
ATOM 791 O O . PRO A 1 98 ? -10.862 -1.668 -4.975 1.00 95.00 98 PRO A O 1
ATOM 794 N N . GLU A 1 99 ? -11.565 -3.632 -5.817 1.00 88.94 99 GLU A N 1
ATOM 795 C CA . GLU A 1 99 ? -11.716 -3.130 -7.184 1.00 88.94 99 GLU A CA 1
ATOM 796 C C . GLU A 1 99 ? -12.747 -1.988 -7.213 1.00 88.94 99 GLU A C 1
ATOM 798 O O . GLU A 1 99 ? -13.796 -2.059 -6.572 1.00 88.94 99 GLU A O 1
ATOM 803 N N . GLY A 1 100 ? -12.431 -0.908 -7.930 1.00 81.31 100 GLY A N 1
ATOM 804 C CA . GLY A 1 100 ? -13.290 0.275 -7.997 1.00 81.31 100 GLY A CA 1
ATOM 805 C C . GLY A 1 100 ? -13.210 1.210 -6.785 1.00 81.31 100 GLY A C 1
ATOM 806 O O . GLY A 1 100 ? -13.991 2.156 -6.724 1.00 81.31 100 GLY A O 1
ATOM 807 N N . TRP A 1 101 ? -12.279 0.998 -5.844 1.00 85.81 101 TRP A N 1
ATOM 808 C CA . TRP A 1 101 ? -12.009 1.970 -4.780 1.00 85.81 101 TRP A CA 1
ATOM 809 C C . TRP A 1 101 ? -11.615 3.333 -5.366 1.00 85.81 101 TRP A C 1
ATOM 811 O O . TRP A 1 101 ? -10.657 3.442 -6.138 1.00 85.81 101 TRP A O 1
ATOM 821 N N . ILE A 1 102 ? -12.348 4.374 -4.974 1.00 79.94 102 ILE A N 1
ATOM 822 C CA . ILE A 1 102 ? -12.070 5.765 -5.333 1.00 79.94 102 ILE A CA 1
ATOM 823 C C . ILE A 1 102 ? -11.427 6.420 -4.113 1.00 79.94 102 ILE A C 1
ATOM 825 O O . ILE A 1 102 ? -11.908 6.266 -2.994 1.00 79.94 102 ILE A O 1
ATOM 829 N N . GLU A 1 103 ? -10.312 7.117 -4.328 1.00 78.31 103 GLU A N 1
ATOM 830 C CA . GLU A 1 103 ? -9.713 7.955 -3.290 1.00 78.31 103 GLU A CA 1
ATOM 831 C C . GLU A 1 103 ? -10.681 9.125 -3.027 1.00 78.31 103 GLU A C 1
ATOM 833 O O . GLU A 1 103 ? -10.815 9.996 -3.887 1.00 78.31 103 GLU A O 1
ATOM 838 N N . GLU A 1 104 ? -11.415 9.075 -1.910 1.00 63.69 104 GLU A N 1
ATOM 839 C CA . GLU A 1 104 ? -12.313 10.153 -1.453 1.00 63.69 104 GLU A CA 1
ATOM 840 C C . GLU A 1 104 ? -11.551 11.391 -0.961 1.00 63.69 104 GLU A C 1
ATOM 842 O O . GLU A 1 104 ? -10.460 11.229 -0.359 1.00 63.69 104 GLU A O 1
#